Protein AF-A0A1R0XRG5-F1 (afdb_monomer_lite)

Secondary structure (DSSP, 8-state):
--------HHHHHHHHHHHHHHHHHHHHHHHHHHHIIIIIS---GGGTHHHHHHHHHHHHHHHHHHHHHSS----S-HHHHHHHHHHHHHHHHHHTT-

Foldseek 3Di:
DPDPPPDDPVVLVVVVVVVVVVLVVVLVVLVVVLCCVCPVVVDDCVVCVVSVVVSVVSVVVVLVVCLVSVLPPDPPDPVVSVVVVVVSVVVSVVVVVD

Organism: NCBI:txid189426

InterPro domains:
  IPR046664 Protein of unknown function DUF6773 [PF20563] (4-96)

Structure (mmCIF, N/CA/C/O backbone):
data_AF-A0A1R0XRG5-F1
#
_entry.id   AF-A0A1R0XRG5-F1
#
loop_
_atom_site.group_PDB
_atom_site.id
_atom_site.type_symbol
_atom_site.label_atom_id
_atom_site.label_alt_id
_atom_site.label_comp_id
_atom_site.label_asym_id
_atom_site.label_entity_id
_atom_site.label_seq_id
_atom_site.pdbx_PDB_ins_code
_atom_site.Cartn_x
_atom_site.Cartn_y
_atom_site.Cartn_z
_atom_site.occupancy
_atom_site.B_iso_or_equiv
_atom_site.auth_seq_id
_atom_site.auth_comp_id
_atom_site.auth_asym_id
_atom_site.auth_atom_id
_atom_site.pdbx_PDB_model_num
ATOM 1 N N . MET A 1 1 ? 13.039 10.582 -33.175 1.00 36.91 1 MET A N 1
ATOM 2 C CA . MET A 1 1 ? 13.070 9.122 -32.929 1.00 36.91 1 MET A CA 1
ATOM 3 C C . MET A 1 1 ? 13.206 8.896 -31.425 1.00 36.91 1 MET A C 1
ATOM 5 O O . MET A 1 1 ? 14.280 9.112 -30.880 1.00 36.91 1 MET A O 1
ATOM 9 N N . ARG A 1 2 ? 12.108 8.597 -30.714 1.00 39.44 2 ARG A N 1
ATOM 10 C CA . ARG A 1 2 ? 12.143 8.319 -29.265 1.00 39.44 2 ARG A CA 1
ATOM 11 C C . ARG A 1 2 ? 12.652 6.890 -29.075 1.00 39.44 2 ARG A C 1
ATOM 13 O O . ARG A 1 2 ? 11.879 5.947 -29.192 1.00 39.44 2 ARG A O 1
ATOM 20 N N . GLY A 1 3 ? 13.959 6.750 -28.865 1.00 40.41 3 GLY A N 1
ATOM 21 C CA . GLY A 1 3 ? 14.588 5.466 -28.576 1.00 40.41 3 GLY A CA 1
ATOM 22 C C . GLY A 1 3 ? 13.938 4.827 -27.353 1.00 40.41 3 GLY A C 1
ATOM 23 O O . GLY A 1 3 ? 13.881 5.437 -26.284 1.00 40.41 3 GLY A O 1
ATOM 24 N N . SER A 1 4 ? 13.423 3.614 -27.530 1.00 47.94 4 SER A N 1
ATOM 25 C CA . SER A 1 4 ? 13.040 2.741 -26.429 1.00 47.94 4 SER A CA 1
ATOM 26 C C . SER A 1 4 ? 14.293 2.511 -25.584 1.00 47.94 4 SER A C 1
ATOM 28 O O . SER A 1 4 ? 15.179 1.758 -25.983 1.00 47.94 4 SER A O 1
ATOM 30 N N . ARG A 1 5 ? 14.434 3.227 -24.459 1.00 56.91 5 ARG A N 1
ATOM 31 C CA . ARG A 1 5 ? 15.447 2.890 -23.453 1.00 56.91 5 ARG A CA 1
ATOM 32 C C . ARG A 1 5 ? 15.030 1.548 -22.884 1.00 56.91 5 ARG A C 1
ATOM 34 O O . ARG A 1 5 ? 14.153 1.494 -22.023 1.00 56.91 5 ARG A O 1
ATOM 41 N N . ILE A 1 6 ? 15.637 0.490 -23.403 1.00 59.72 6 ILE A N 1
ATOM 42 C CA . ILE A 1 6 ? 15.604 -0.832 -22.796 1.00 59.72 6 ILE A CA 1
ATOM 43 C C . ILE A 1 6 ? 16.108 -0.625 -21.368 1.00 59.72 6 ILE A C 1
ATOM 45 O O . ILE A 1 6 ? 17.263 -0.263 -21.148 1.00 59.72 6 ILE A O 1
ATOM 49 N N . LYS A 1 7 ? 15.190 -0.702 -20.405 1.00 62.81 7 LYS A N 1
ATOM 50 C CA . LYS A 1 7 ? 15.544 -0.668 -18.993 1.00 62.81 7 LYS A CA 1
ATOM 51 C C . LYS A 1 7 ? 16.117 -2.035 -18.668 1.00 62.81 7 LYS A C 1
ATOM 53 O O . LYS A 1 7 ? 15.477 -3.044 -18.944 1.00 62.81 7 LYS A O 1
ATOM 58 N N . ASP A 1 8 ? 17.318 -2.030 -18.117 1.00 74.00 8 ASP A N 1
ATOM 59 C CA . ASP A 1 8 ? 18.024 -3.248 -17.764 1.00 74.00 8 ASP A CA 1
ATOM 60 C C . ASP A 1 8 ? 17.243 -4.015 -16.685 1.00 74.00 8 ASP A C 1
ATOM 62 O O . ASP A 1 8 ? 16.765 -3.427 -15.705 1.00 74.00 8 ASP A O 1
ATOM 66 N N . GLU A 1 9 ? 17.104 -5.324 -16.865 1.00 73.00 9 GLU A N 1
ATOM 67 C CA . GLU A 1 9 ? 16.302 -6.201 -15.999 1.00 73.00 9 GLU A CA 1
ATOM 68 C C . GLU A 1 9 ? 16.795 -6.177 -14.547 1.00 73.00 9 GLU A C 1
ATOM 70 O O . GLU A 1 9 ? 16.005 -6.226 -13.604 1.00 73.00 9 GLU A O 1
ATOM 75 N N . ARG A 1 10 ? 18.105 -5.988 -14.362 1.00 76.50 10 AR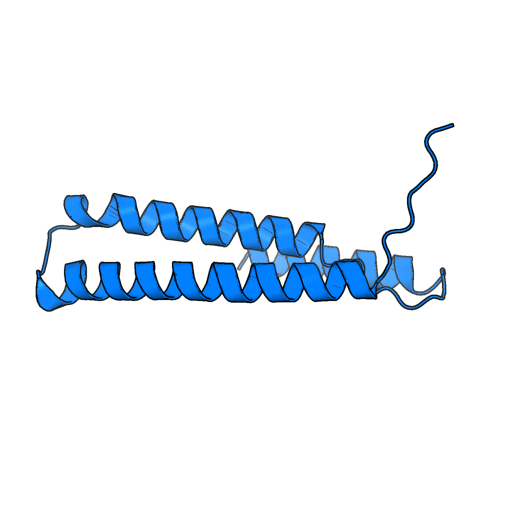G A N 1
ATOM 76 C CA . ARG A 1 10 ? 18.755 -5.857 -13.053 1.00 76.50 10 ARG A CA 1
ATOM 77 C C . ARG A 1 10 ? 18.311 -4.598 -12.318 1.00 76.50 10 ARG A C 1
ATOM 79 O O . ARG A 1 10 ? 17.988 -4.661 -11.136 1.00 76.50 10 ARG A O 1
ATOM 86 N N . ILE A 1 11 ? 18.256 -3.469 -13.024 1.00 76.81 11 ILE A N 1
ATOM 87 C CA . ILE A 1 11 ? 17.845 -2.179 -12.454 1.00 76.81 11 ILE A CA 1
ATOM 88 C C . ILE A 1 11 ? 16.362 -2.230 -12.080 1.00 76.81 11 ILE A C 1
ATOM 90 O O . ILE A 1 11 ? 15.980 -1.753 -11.013 1.00 76.81 11 ILE A O 1
ATOM 94 N N . ILE A 1 12 ? 15.524 -2.839 -12.925 1.00 77.75 12 ILE A N 1
ATOM 95 C CA . ILE A 1 12 ? 14.095 -3.020 -12.632 1.00 77.75 12 ILE A CA 1
ATOM 96 C C . ILE A 1 12 ? 13.905 -3.893 -11.389 1.00 77.75 12 ILE A C 1
ATOM 98 O O . ILE A 1 12 ? 13.146 -3.515 -10.497 1.00 77.75 12 ILE A O 1
ATOM 102 N N . ASN A 1 13 ? 14.616 -5.019 -11.307 1.00 78.50 13 ASN A N 1
ATOM 103 C CA . ASN A 1 13 ? 14.496 -5.947 -10.187 1.00 78.50 13 ASN A CA 1
ATOM 104 C C . ASN A 1 13 ? 14.928 -5.295 -8.863 1.00 78.50 13 ASN A C 1
ATOM 106 O O . ASN A 1 13 ? 14.254 -5.431 -7.844 1.00 78.50 13 ASN A O 1
ATOM 110 N N . GLU A 1 14 ? 16.009 -4.515 -8.883 1.00 80.69 14 GLU A N 1
ATOM 111 C CA . GLU A 1 14 ? 16.490 -3.829 -7.685 1.00 80.69 14 GLU A CA 1
ATOM 112 C C . GLU A 1 14 ? 15.531 -2.713 -7.232 1.00 80.69 14 GLU A C 1
ATOM 114 O O . GLU A 1 14 ? 15.194 -2.620 -6.051 1.00 80.69 14 GLU A O 1
ATOM 119 N N . ILE A 1 15 ? 14.983 -1.925 -8.168 1.00 82.62 15 ILE A N 1
ATOM 120 C CA . ILE A 1 15 ? 13.942 -0.924 -7.867 1.00 82.62 15 ILE A CA 1
ATOM 121 C C . ILE A 1 15 ? 12.689 -1.591 -7.286 1.00 82.62 15 ILE A C 1
ATOM 123 O O . ILE A 1 15 ? 12.089 -1.071 -6.343 1.00 82.62 15 ILE A O 1
ATOM 127 N N . GLN A 1 16 ? 12.289 -2.744 -7.824 1.00 81.50 16 GLN A N 1
ATOM 128 C CA . GLN A 1 16 ? 11.127 -3.482 -7.341 1.00 81.50 16 GLN A CA 1
ATOM 129 C C . GLN A 1 16 ? 11.340 -4.011 -5.918 1.00 81.50 16 GLN A C 1
ATOM 131 O O . GLN A 1 16 ? 10.422 -3.909 -5.098 1.00 81.50 16 GLN A O 1
ATOM 136 N N . LYS A 1 17 ? 12.540 -4.502 -5.581 1.00 82.56 17 LYS A N 1
ATOM 137 C CA . LYS A 1 17 ? 12.881 -4.897 -4.203 1.00 82.56 17 LYS A CA 1
ATOM 138 C C . LYS A 1 17 ? 12.754 -3.729 -3.233 1.00 82.56 17 LYS A C 1
ATOM 140 O O . LYS A 1 17 ? 12.035 -3.854 -2.242 1.00 82.56 17 LYS A O 1
ATOM 145 N N . PHE A 1 18 ? 13.375 -2.587 -3.541 1.00 85.31 18 PHE A N 1
ATOM 146 C CA . PHE A 1 18 ? 13.274 -1.390 -2.699 1.00 85.31 18 PHE A CA 1
ATOM 147 C C . PHE A 1 18 ? 11.828 -0.917 -2.549 1.00 85.31 18 PHE A C 1
ATOM 149 O O . PHE A 1 18 ? 11.392 -0.620 -1.439 1.00 85.31 18 PHE A O 1
ATOM 156 N N . SER A 1 19 ? 11.057 -0.908 -3.639 1.00 84.19 19 SER A N 1
ATOM 157 C CA . SER A 1 19 ? 9.641 -0.534 -3.600 1.00 84.19 19 SER A CA 1
ATOM 158 C C . SER A 1 19 ? 8.814 -1.492 -2.737 1.00 84.19 19 SER A C 1
ATOM 160 O O . SER A 1 19 ? 7.940 -1.042 -1.999 1.00 84.19 19 SER A O 1
ATOM 162 N N . THR A 1 20 ? 9.086 -2.797 -2.805 1.00 84.00 20 THR A N 1
ATOM 163 C CA . THR A 1 20 ? 8.364 -3.819 -2.031 1.00 84.00 20 THR A CA 1
ATOM 164 C C . THR A 1 20 ? 8.702 -3.718 -0.546 1.00 84.00 20 THR A C 1
ATOM 166 O O . THR A 1 20 ? 7.800 -3.731 0.287 1.00 84.00 20 THR A O 1
ATOM 169 N N . HIS A 1 21 ? 9.983 -3.567 -0.198 1.00 86.94 21 HIS A N 1
ATOM 170 C CA . HIS A 1 21 ? 10.411 -3.400 1.195 1.00 86.94 21 HIS A CA 1
ATOM 171 C C . HIS A 1 21 ? 9.896 -2.085 1.789 1.00 86.94 21 HIS A C 1
ATOM 173 O O . HIS A 1 21 ? 9.361 -2.082 2.896 1.00 86.94 21 HIS A O 1
ATOM 179 N N . GLY A 1 22 ? 9.981 -0.982 1.038 1.00 89.44 22 GLY A N 1
ATOM 180 C CA . GLY A 1 22 ? 9.444 0.310 1.464 1.00 89.44 22 GLY A CA 1
ATOM 181 C C . GLY A 1 22 ? 7.939 0.252 1.719 1.00 89.44 22 GLY A C 1
ATOM 182 O O . GLY A 1 22 ? 7.472 0.708 2.762 1.00 89.44 22 GLY A O 1
ATOM 183 N N . PHE A 1 23 ? 7.179 -0.378 0.817 1.00 89.06 23 PHE A N 1
ATOM 184 C CA . PHE A 1 23 ? 5.750 -0.579 1.034 1.00 89.06 23 PHE A CA 1
ATOM 185 C C . PHE A 1 23 ? 5.462 -1.464 2.247 1.00 89.06 23 PHE A C 1
ATOM 187 O O . PHE A 1 23 ? 4.591 -1.120 3.040 1.00 89.06 23 PHE A O 1
ATOM 194 N N . MET A 1 24 ? 6.197 -2.565 2.424 1.00 89.25 24 MET A N 1
ATOM 195 C CA . MET A 1 24 ? 6.003 -3.474 3.554 1.00 89.25 24 MET A CA 1
ATOM 196 C C . MET A 1 24 ? 6.174 -2.749 4.895 1.00 89.25 24 MET A C 1
ATOM 198 O O . MET A 1 24 ? 5.335 -2.911 5.776 1.00 89.25 24 MET A O 1
ATOM 202 N N . ILE A 1 25 ? 7.202 -1.906 5.038 1.00 93.38 25 ILE A N 1
ATOM 203 C CA . ILE A 1 25 ? 7.436 -1.128 6.267 1.00 93.38 25 ILE A CA 1
ATOM 204 C C . ILE A 1 25 ? 6.247 -0.203 6.559 1.00 93.38 25 ILE A C 1
ATOM 206 O O . ILE A 1 25 ? 5.723 -0.193 7.673 1.00 93.38 25 ILE A O 1
ATOM 210 N N . VAL A 1 26 ? 5.793 0.548 5.553 1.00 92.81 26 VAL A N 1
ATOM 211 C CA . VAL A 1 26 ? 4.660 1.476 5.695 1.00 92.81 26 VAL A CA 1
ATOM 212 C C . VAL A 1 26 ? 3.369 0.719 6.017 1.00 92.81 26 VAL A C 1
ATOM 214 O O . VAL A 1 26 ? 2.629 1.109 6.919 1.00 92.81 26 VAL A O 1
ATOM 217 N N . PHE A 1 27 ? 3.117 -0.389 5.322 1.00 93.06 27 PHE A N 1
ATOM 218 C CA . PHE A 1 27 ? 1.944 -1.232 5.524 1.00 93.06 27 PHE A CA 1
ATOM 219 C C . PHE A 1 27 ? 1.892 -1.813 6.940 1.00 93.06 27 PHE A C 1
ATOM 221 O O . PHE A 1 27 ? 0.861 -1.717 7.604 1.00 93.06 27 PHE A O 1
ATOM 228 N N . VAL A 1 28 ? 3.010 -2.352 7.436 1.00 95.38 28 VAL A N 1
ATOM 229 C CA . VAL A 1 28 ? 3.108 -2.863 8.811 1.00 95.38 28 VAL A CA 1
ATOM 230 C C . VAL A 1 28 ? 2.857 -1.744 9.822 1.00 95.38 28 VAL A C 1
ATOM 232 O O . VAL A 1 28 ? 2.096 -1.946 10.766 1.00 95.38 28 VAL A O 1
ATOM 235 N N . GLY A 1 29 ? 3.414 -0.549 9.605 1.00 95.44 29 GLY A N 1
ATOM 236 C CA . GLY A 1 29 ? 3.165 0.609 10.469 1.00 95.44 29 GLY A CA 1
ATOM 237 C C . GLY A 1 29 ? 1.680 0.978 10.560 1.00 95.44 29 GLY A C 1
ATOM 238 O O . GLY A 1 29 ? 1.147 1.157 11.658 1.00 95.44 29 GLY A O 1
ATOM 239 N N . PHE A 1 30 ? 0.981 1.020 9.424 1.00 95.00 30 PHE A N 1
ATOM 240 C CA . PHE A 1 30 ? -0.462 1.261 9.406 1.00 95.00 30 PHE A CA 1
ATOM 241 C C . PHE A 1 30 ? -1.269 0.131 10.053 1.00 95.00 30 PHE A C 1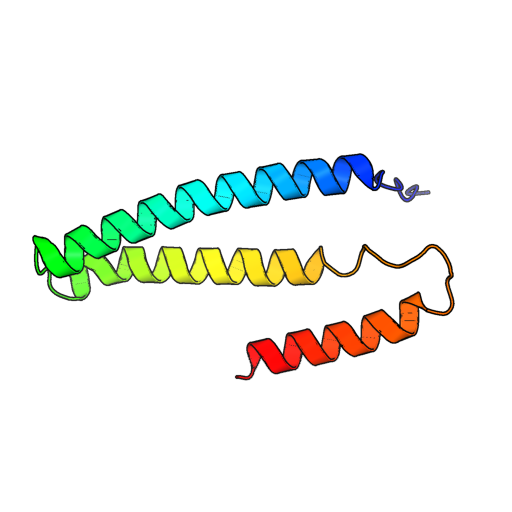
ATOM 243 O O . PHE A 1 30 ? -2.237 0.415 10.758 1.00 95.00 30 PHE A O 1
ATOM 250 N N . MET A 1 31 ? -0.872 -1.130 9.864 1.00 94.25 31 MET A N 1
ATOM 251 C CA . MET A 1 31 ? -1.539 -2.272 10.499 1.00 94.25 31 MET A CA 1
ATOM 252 C C . MET A 1 31 ? -1.414 -2.231 12.018 1.00 94.25 31 MET A C 1
ATOM 254 O O . MET A 1 31 ? -2.412 -2.403 12.714 1.00 94.25 31 MET A O 1
ATOM 258 N N . VAL A 1 32 ? -0.225 -1.922 12.541 1.00 96.25 32 VAL A N 1
ATOM 259 C CA . VAL A 1 32 ? -0.026 -1.721 13.983 1.00 96.25 32 VAL A CA 1
ATOM 260 C C . VAL A 1 32 ? -0.870 -0.545 14.479 1.00 96.25 32 VAL A C 1
ATOM 262 O O . VAL A 1 32 ? -1.535 -0.664 15.506 1.00 96.25 32 VAL A O 1
ATOM 265 N N . SER A 1 33 ? -0.913 0.568 13.739 1.00 94.44 33 SER A N 1
ATOM 266 C CA . SER A 1 33 ? -1.748 1.722 14.099 1.00 94.44 33 SER A CA 1
ATOM 267 C C . SER A 1 33 ? -3.235 1.360 14.191 1.00 94.44 33 SER A C 1
ATOM 269 O O . SER A 1 33 ? -3.882 1.673 15.191 1.00 94.44 33 SER A O 1
ATOM 271 N N . LEU A 1 34 ? -3.775 0.655 13.191 1.00 94.56 34 LEU A N 1
ATOM 272 C CA . LEU A 1 34 ? -5.161 0.184 13.198 1.00 94.56 34 LEU A CA 1
ATOM 273 C C . LEU A 1 34 ? -5.420 -0.802 14.337 1.00 94.56 34 LEU A C 1
ATOM 275 O O . LEU A 1 34 ? -6.431 -0.678 15.024 1.00 94.56 34 LEU A O 1
ATOM 279 N N . PHE A 1 35 ? -4.495 -1.731 14.585 1.00 94.88 35 PHE A N 1
ATOM 280 C CA . PHE A 1 35 ? -4.609 -2.697 15.674 1.00 94.88 35 PHE A CA 1
ATOM 281 C C . PHE A 1 35 ? -4.748 -1.997 17.032 1.00 94.88 35 PHE A C 1
ATOM 283 O O . PHE A 1 35 ? -5.652 -2.309 17.806 1.00 94.88 35 PHE A O 1
ATOM 290 N N . VAL A 1 36 ? -3.911 -0.993 17.298 1.00 95.69 36 VAL A N 1
ATOM 291 C CA . VAL A 1 36 ? -3.989 -0.197 18.530 1.00 95.69 36 VAL A CA 1
ATOM 292 C C . VAL A 1 36 ? -5.322 0.556 18.619 1.00 95.69 36 VAL A C 1
ATOM 294 O O . VAL A 1 36 ? -5.980 0.498 19.658 1.00 95.69 36 VAL A O 1
ATOM 297 N N . LYS A 1 37 ? -5.757 1.224 17.540 1.00 93.69 37 LYS A N 1
ATOM 298 C CA . LYS A 1 37 ? -7.024 1.982 17.520 1.00 93.69 37 LYS A CA 1
ATOM 299 C C . LYS A 1 37 ? -8.248 1.092 17.778 1.00 93.69 37 LYS A C 1
ATOM 301 O O . LYS A 1 37 ? -9.134 1.490 18.530 1.00 93.69 37 LYS A O 1
ATOM 306 N N . VAL A 1 38 ? -8.288 -0.095 17.172 1.00 94.12 38 VAL A N 1
ATOM 307 C CA . VAL A 1 38 ? -9.437 -1.011 17.242 1.00 94.12 38 VAL A CA 1
ATOM 308 C C . VAL A 1 38 ? -9.454 -1.805 18.548 1.00 94.12 38 VAL A C 1
ATOM 310 O O . VAL A 1 38 ? -10.490 -1.869 19.201 1.00 94.12 38 VAL A O 1
ATOM 313 N N . PHE A 1 39 ? -8.329 -2.403 18.950 1.00 93.56 39 PHE A N 1
ATOM 314 C CA . PHE A 1 39 ? -8.316 -3.356 20.066 1.00 93.56 39 PHE A CA 1
ATOM 315 C C . PHE A 1 39 ? -7.938 -2.733 21.407 1.00 93.56 39 PHE A C 1
ATOM 317 O O . PHE A 1 39 ? -8.491 -3.133 22.429 1.00 93.56 39 PHE A O 1
ATOM 324 N N . ILE A 1 40 ? -7.010 -1.772 21.420 1.00 94.44 40 ILE A N 1
ATOM 325 C CA . ILE A 1 40 ? -6.528 -1.164 22.669 1.00 94.44 40 ILE A CA 1
ATOM 326 C C . ILE A 1 40 ? -7.396 0.036 23.038 1.00 94.44 40 ILE A C 1
ATOM 328 O O . ILE A 1 40 ? -7.890 0.120 24.157 1.00 94.44 40 ILE A O 1
ATOM 332 N N . LEU A 1 41 ? -7.592 0.961 22.095 1.00 93.44 41 LEU A N 1
ATOM 333 C CA . LEU A 1 41 ? -8.356 2.188 22.335 1.00 93.44 41 LEU A CA 1
ATOM 334 C C . LEU A 1 41 ? -9.865 2.012 22.134 1.00 93.44 41 LEU A C 1
ATOM 336 O O . LEU A 1 41 ? -10.619 2.877 22.573 1.00 93.44 41 LEU A O 1
ATOM 340 N N . GLN A 1 42 ? -10.295 0.924 21.482 1.00 90.81 42 GLN A N 1
ATOM 341 C CA . GLN A 1 42 ? -11.705 0.622 21.202 1.00 90.81 42 GLN A CA 1
ATOM 342 C C . GLN A 1 42 ? -12.462 1.817 20.602 1.00 90.81 42 GLN A C 1
ATOM 344 O O . GLN A 1 42 ? -13.598 2.115 20.968 1.00 90.81 42 GLN A O 1
ATOM 349 N N . TRP A 1 43 ? -11.807 2.542 19.694 1.00 92.00 43 TRP A N 1
ATOM 350 C CA . TRP A 1 43 ? -12.407 3.714 19.074 1.00 92.00 43 TRP A CA 1
ATOM 351 C C . TRP A 1 43 ? -13.549 3.338 18.135 1.00 92.00 43 TRP A C 1
ATOM 353 O O . TRP A 1 43 ? -13.482 2.355 17.393 1.00 92.00 43 TRP A O 1
ATOM 363 N N . ASP A 1 44 ? -14.580 4.183 18.132 1.00 92.19 44 ASP A N 1
ATOM 364 C CA . ASP A 1 44 ? -15.692 4.068 17.195 1.00 92.19 44 ASP A CA 1
ATOM 365 C C . ASP A 1 44 ? -15.179 4.150 15.743 1.00 92.19 44 ASP A C 1
ATOM 367 O O . ASP A 1 44 ? -14.174 4.809 15.446 1.00 92.19 44 ASP A O 1
ATOM 371 N N . ILE A 1 45 ? -15.887 3.488 14.827 1.00 90.75 45 ILE A N 1
ATOM 372 C CA . ILE A 1 45 ? -15.514 3.276 13.420 1.00 90.75 45 ILE A CA 1
ATOM 373 C C . ILE A 1 45 ? -15.138 4.592 12.740 1.00 90.75 45 ILE A C 1
ATOM 375 O O . ILE A 1 45 ? -14.178 4.655 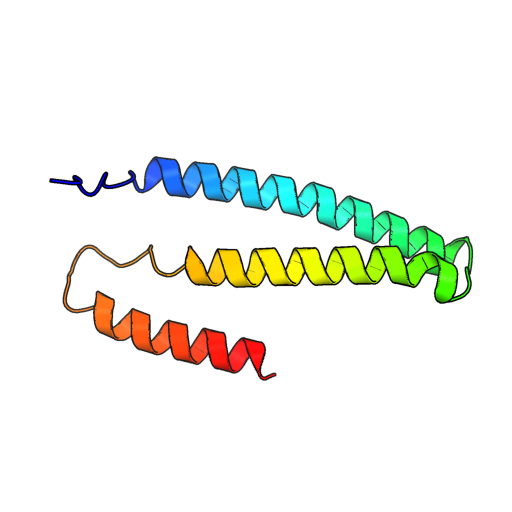11.973 1.00 90.75 45 ILE A O 1
ATOM 379 N N . LYS A 1 46 ? -15.835 5.678 13.081 1.00 92.56 46 LYS A N 1
ATOM 380 C CA . LYS A 1 46 ? -15.602 7.022 12.534 1.00 92.56 46 LYS A CA 1
ATOM 381 C C . LYS A 1 46 ? -14.159 7.517 12.699 1.00 92.56 46 LYS A C 1
ATOM 383 O O . LYS A 1 46 ? -13.708 8.299 11.871 1.00 92.56 46 LYS A O 1
ATOM 388 N N . TYR A 1 47 ? -13.440 7.067 13.729 1.00 90.44 47 TYR A N 1
ATOM 389 C CA . TYR A 1 47 ? -12.106 7.571 14.076 1.00 90.44 47 TYR A CA 1
ATOM 390 C C . TYR A 1 47 ? -10.942 6.771 13.476 1.00 90.44 47 TYR A C 1
ATOM 392 O O . TYR A 1 47 ? -9.789 7.199 13.566 1.00 90.44 47 TYR A O 1
ATOM 400 N N . TRP A 1 48 ? -11.206 5.603 12.890 1.00 92.00 48 TRP A N 1
ATOM 401 C CA . TRP A 1 48 ? -10.168 4.781 12.255 1.00 92.00 48 TRP A CA 1
ATOM 402 C C . TRP A 1 48 ? -10.488 4.389 10.811 1.00 92.00 48 TRP A C 1
ATOM 404 O O . TRP A 1 48 ? -9.604 3.903 10.101 1.00 92.00 48 TRP A O 1
ATOM 414 N N . LEU A 1 49 ? -11.714 4.649 10.347 1.00 92.62 49 LEU A N 1
ATOM 415 C CA . LEU A 1 49 ? -12.129 4.395 8.970 1.00 92.62 49 LEU A CA 1
ATOM 416 C C . LEU A 1 49 ? -11.291 5.180 7.955 1.00 92.62 49 LEU A C 1
ATOM 418 O O . LEU A 1 49 ? -10.996 4.648 6.890 1.00 92.62 49 LEU A O 1
ATOM 422 N N . ASP A 1 50 ? -10.838 6.392 8.289 1.00 93.25 50 ASP A N 1
ATOM 423 C CA . ASP A 1 50 ? -9.945 7.179 7.427 1.00 93.25 50 ASP A CA 1
ATOM 424 C C . ASP A 1 50 ? -8.643 6.423 7.107 1.00 93.25 50 ASP A C 1
ATOM 426 O O . ASP A 1 50 ? -8.244 6.267 5.954 1.00 93.25 50 ASP A O 1
ATOM 430 N N . THR A 1 51 ? -8.033 5.866 8.146 1.00 91.44 51 THR A N 1
ATOM 431 C CA . THR A 1 51 ? -6.756 5.172 8.142 1.00 91.44 51 THR A CA 1
ATOM 432 C C . THR A 1 51 ? -6.922 3.864 7.387 1.00 91.44 51 THR A C 1
ATOM 434 O O . THR A 1 51 ? -6.094 3.519 6.548 1.00 91.44 51 THR A O 1
ATOM 437 N N . PHE A 1 52 ? -8.034 3.167 7.622 1.00 92.12 52 PHE A N 1
ATOM 438 C CA . PHE A 1 52 ? -8.380 1.953 6.897 1.00 92.12 52 PHE A CA 1
ATOM 439 C C . PHE A 1 52 ? -8.557 2.209 5.394 1.00 92.12 52 PHE A C 1
ATOM 441 O O . PHE A 1 52 ? -7.974 1.494 4.580 1.00 92.12 52 PHE A O 1
ATOM 448 N N . VAL A 1 53 ? -9.286 3.259 5.007 1.00 94.81 53 VAL A N 1
ATOM 449 C CA . VAL A 1 53 ? -9.483 3.620 3.593 1.00 94.81 53 VAL A CA 1
ATOM 450 C C . VAL A 1 53 ? -8.157 3.983 2.922 1.00 94.81 53 VAL A C 1
ATOM 452 O O . VAL A 1 53 ? -7.913 3.546 1.797 1.00 94.81 53 VAL A O 1
ATOM 455 N N . ILE A 1 54 ? -7.272 4.716 3.605 1.00 93.88 54 ILE A N 1
ATOM 456 C CA . ILE A 1 54 ? -5.931 5.043 3.091 1.00 93.88 54 ILE A CA 1
ATOM 457 C C . ILE A 1 54 ? -5.117 3.771 2.829 1.00 93.88 54 ILE A C 1
ATOM 459 O O . ILE A 1 54 ? -4.506 3.641 1.766 1.00 93.88 54 ILE A O 1
ATOM 463 N N . VAL A 1 55 ? -5.137 2.812 3.759 1.00 93.50 55 VAL A N 1
ATOM 464 C CA . VAL A 1 55 ? -4.448 1.523 3.594 1.00 93.50 55 VAL A CA 1
ATOM 465 C C . VAL A 1 55 ? -5.008 0.759 2.399 1.00 93.50 55 VAL A C 1
ATOM 467 O O . VAL A 1 55 ? -4.241 0.331 1.538 1.00 93.50 55 VAL A O 1
ATOM 470 N N . MET A 1 56 ? -6.334 0.646 2.297 1.00 92.88 56 MET A N 1
ATOM 471 C CA . MET A 1 56 ? -6.990 -0.054 1.190 1.00 92.88 56 MET A CA 1
ATOM 472 C C . MET A 1 56 ? -6.686 0.595 -0.165 1.00 92.88 56 MET A C 1
ATOM 474 O O . MET A 1 56 ? -6.368 -0.107 -1.127 1.00 92.88 56 MET A O 1
ATOM 478 N N . ALA A 1 57 ? -6.712 1.927 -0.245 1.00 93.25 57 ALA A N 1
ATOM 479 C CA . ALA A 1 57 ? -6.350 2.663 -1.454 1.00 93.25 57 ALA A CA 1
ATOM 480 C C . ALA A 1 57 ? -4.871 2.464 -1.830 1.00 93.25 57 ALA A C 1
ATOM 482 O O . ALA A 1 57 ? -4.554 2.271 -3.005 1.00 93.25 57 ALA A O 1
ATOM 483 N N . GLY A 1 58 ? -3.970 2.455 -0.843 1.00 90.50 58 GLY A N 1
ATOM 484 C CA . GLY A 1 58 ? -2.548 2.170 -1.041 1.00 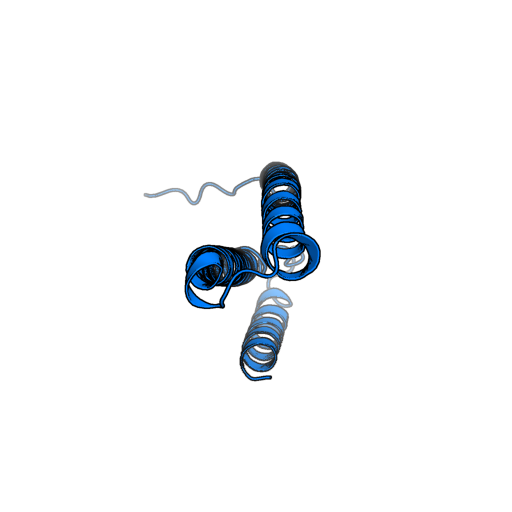90.50 58 GLY A CA 1
ATOM 485 C C . GLY A 1 58 ? -2.299 0.754 -1.567 1.00 90.50 58 GLY A C 1
ATOM 486 O O . GLY A 1 58 ? -1.561 0.580 -2.540 1.00 90.50 58 GLY A O 1
ATOM 487 N N . CYS A 1 59 ? -2.970 -0.243 -0.983 1.00 89.44 59 CYS A N 1
ATOM 488 C CA . CYS A 1 59 ? -2.950 -1.624 -1.463 1.00 89.44 59 CYS A CA 1
ATOM 489 C C . CYS A 1 59 ? -3.456 -1.719 -2.904 1.00 89.44 59 CYS A C 1
ATOM 491 O O . CYS A 1 59 ? -2.771 -2.290 -3.747 1.00 89.44 59 CYS A O 1
ATOM 493 N N . LEU A 1 60 ? -4.603 -1.108 -3.219 1.00 90.31 60 LEU A N 1
ATOM 494 C CA . LEU A 1 60 ? -5.158 -1.117 -4.573 1.00 90.31 60 LEU A CA 1
ATOM 495 C C . LEU A 1 60 ? -4.199 -0.475 -5.583 1.00 90.31 60 LEU A C 1
ATOM 497 O O . LEU A 1 60 ? -3.949 -1.046 -6.645 1.00 90.31 60 LEU A O 1
ATOM 501 N N . TYR A 1 61 ? -3.624 0.683 -5.248 1.00 89.25 61 TYR A N 1
ATOM 502 C CA . TYR A 1 61 ? -2.654 1.369 -6.100 1.00 89.25 61 TYR A CA 1
ATOM 503 C C . TYR A 1 61 ? -1.441 0.484 -6.401 1.00 89.25 61 TYR A C 1
ATOM 505 O O . TYR A 1 61 ? -1.042 0.363 -7.562 1.00 89.25 61 TYR A O 1
ATOM 513 N N . ILE A 1 62 ? -0.874 -0.167 -5.382 1.00 85.19 62 ILE A N 1
ATOM 514 C CA . ILE A 1 62 ? 0.288 -1.043 -5.560 1.00 85.19 62 ILE A CA 1
ATOM 515 C C . ILE A 1 62 ? -0.073 -2.322 -6.290 1.00 85.19 62 ILE A C 1
ATOM 517 O O . ILE A 1 62 ? 0.720 -2.749 -7.121 1.00 85.19 62 ILE A O 1
ATOM 521 N N . THR A 1 63 ? -1.250 -2.898 -6.070 1.00 84.06 63 THR A N 1
ATOM 522 C CA . THR A 1 63 ? -1.723 -4.049 -6.845 1.00 84.06 63 THR A CA 1
ATOM 523 C C . THR A 1 63 ? -1.853 -3.682 -8.319 1.00 84.06 63 THR A C 1
ATOM 525 O O . THR A 1 63 ? -1.255 -4.340 -9.166 1.00 84.06 63 THR A O 1
ATOM 528 N N . VAL A 1 64 ? -2.532 -2.578 -8.648 1.00 83.50 64 VAL A N 1
ATOM 529 C CA . VAL A 1 64 ? -2.671 -2.107 -10.038 1.00 83.50 64 VAL A CA 1
ATOM 530 C C . VAL A 1 64 ? -1.307 -1.800 -10.650 1.00 83.50 64 VAL A C 1
ATOM 532 O O . VAL A 1 64 ? -1.038 -2.184 -11.788 1.00 83.50 64 VAL A O 1
ATOM 535 N N . ARG A 1 65 ? -0.417 -1.139 -9.906 1.00 81.38 65 ARG A N 1
ATOM 536 C CA . ARG A 1 65 ? 0.951 -0.862 -10.355 1.00 81.38 65 ARG A CA 1
ATOM 537 C C . ARG A 1 65 ? 1.745 -2.147 -10.579 1.00 81.38 65 ARG A C 1
ATOM 539 O O . ARG A 1 65 ? 2.371 -2.278 -11.619 1.00 81.38 65 ARG A O 1
ATOM 546 N N . SER A 1 66 ? 1.672 -3.101 -9.659 1.00 74.88 66 SER A N 1
ATOM 547 C CA . SER A 1 66 ? 2.374 -4.384 -9.746 1.00 74.88 66 SER A CA 1
ATOM 548 C C . SER A 1 66 ? 1.841 -5.242 -10.884 1.00 74.88 66 SER A C 1
ATOM 550 O O . SER A 1 66 ? 2.621 -5.927 -11.523 1.00 74.88 66 SER A O 1
ATOM 552 N N . VAL A 1 67 ? 0.548 -5.169 -11.206 1.00 78.69 67 VAL A N 1
ATOM 553 C CA . VAL A 1 67 ? -0.027 -5.822 -12.395 1.00 78.69 67 VAL A CA 1
ATOM 554 C C . VAL A 1 67 ? 0.441 -5.134 -13.682 1.00 78.69 67 VAL A C 1
ATOM 556 O O . VAL A 1 67 ? 0.770 -5.808 -14.656 1.00 78.69 67 VAL A O 1
ATOM 559 N N . LYS A 1 68 ? 0.511 -3.796 -13.697 1.00 72.88 68 LYS A N 1
ATOM 560 C CA . LYS A 1 68 ? 1.013 -3.023 -14.849 1.00 72.88 68 LYS A CA 1
ATOM 561 C C . LYS A 1 68 ? 2.50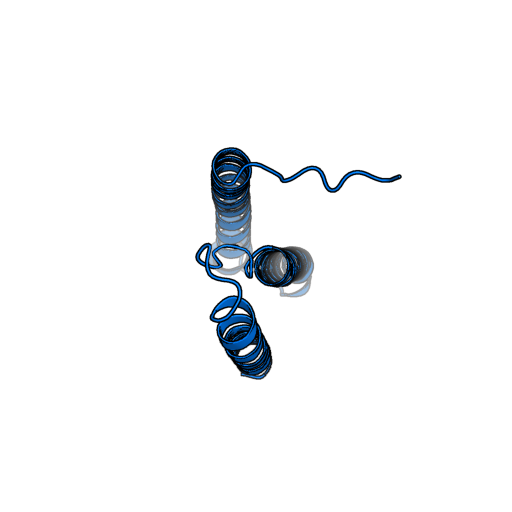4 -3.255 -15.105 1.00 72.88 68 LYS A C 1
ATOM 563 O O . LYS A 1 68 ? 2.902 -3.373 -16.262 1.00 72.88 68 LYS A O 1
ATOM 568 N N . ASP A 1 69 ? 3.301 -3.326 -14.044 1.00 68.00 69 ASP A N 1
ATOM 569 C CA . ASP A 1 69 ? 4.749 -3.543 -14.100 1.00 68.00 69 ASP A CA 1
ATOM 570 C C . ASP A 1 69 ? 5.087 -5.055 -14.212 1.00 68.00 69 ASP A C 1
ATOM 572 O O . ASP A 1 69 ? 6.100 -5.440 -14.794 1.00 68.00 69 ASP A O 1
ATOM 576 N N . GLY A 1 70 ? 4.201 -5.936 -13.737 1.00 58.66 70 GLY A N 1
ATOM 577 C CA . GLY A 1 70 ? 4.344 -7.394 -13.625 1.00 58.66 70 GLY A CA 1
ATOM 578 C C . GLY A 1 70 ? 3.850 -8.204 -14.825 1.00 58.66 70 GLY A C 1
ATOM 579 O O . GLY A 1 70 ? 3.183 -9.227 -14.667 1.00 58.66 70 GLY A O 1
ATOM 580 N N . ILE A 1 71 ? 4.227 -7.779 -16.034 1.00 50.75 71 ILE A N 1
ATOM 581 C CA . ILE A 1 71 ? 4.232 -8.617 -17.251 1.00 50.75 71 ILE A CA 1
ATOM 582 C C . ILE A 1 71 ? 5.596 -8.483 -17.971 1.00 50.75 71 ILE A C 1
ATOM 584 O O . ILE A 1 71 ? 5.668 -8.518 -19.195 1.00 50.75 71 ILE A O 1
ATO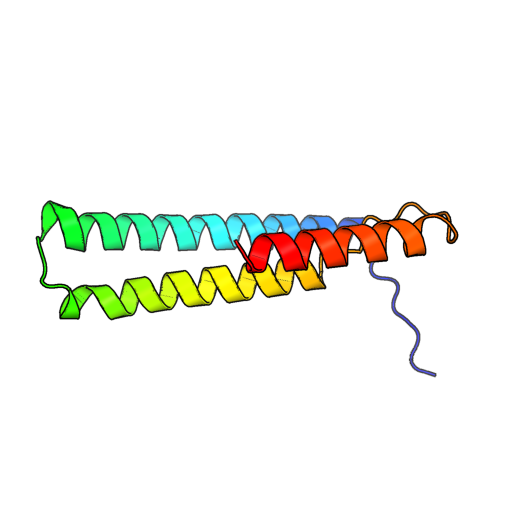M 588 N N . TYR A 1 72 ? 6.695 -8.283 -17.229 1.00 47.28 72 TYR A N 1
ATOM 589 C CA . TYR A 1 72 ? 8.034 -8.065 -17.810 1.00 47.28 72 TYR A CA 1
ATOM 590 C C . TYR A 1 72 ? 9.088 -9.139 -17.495 1.00 47.28 72 TYR A C 1
ATOM 592 O O . TYR A 1 72 ? 10.206 -9.032 -17.982 1.00 47.28 72 TYR A O 1
ATOM 600 N N . LEU A 1 73 ? 8.739 -10.232 -16.806 1.00 48.88 73 LEU A N 1
ATOM 601 C CA . LEU A 1 73 ? 9.554 -11.462 -16.805 1.00 48.88 73 LEU A CA 1
ATOM 602 C C . LEU A 1 73 ? 9.147 -12.369 -17.971 1.00 48.88 73 LEU A C 1
ATOM 604 O O . LEU A 1 73 ? 8.784 -13.530 -17.789 1.00 48.88 73 LEU A O 1
ATOM 608 N N . LEU A 1 74 ? 9.128 -11.817 -19.182 1.00 46.53 74 LEU A N 1
ATOM 609 C CA . LEU A 1 74 ? 8.877 -12.618 -20.370 1.00 46.53 74 LEU A CA 1
ATOM 610 C C . LEU A 1 74 ? 10.218 -13.168 -20.857 1.00 46.53 74 LEU A C 1
ATOM 612 O O . LEU A 1 74 ? 11.119 -12.373 -21.127 1.00 46.53 74 LEU A O 1
ATOM 616 N N . PRO A 1 75 ? 10.386 -14.504 -20.933 1.00 48.50 75 PRO A N 1
ATOM 617 C CA . PRO A 1 75 ? 11.605 -15.088 -21.471 1.00 48.50 75 PRO A CA 1
ATOM 618 C C . PRO A 1 75 ? 11.854 -14.534 -22.877 1.00 48.50 75 PRO A C 1
ATOM 620 O O . PRO A 1 75 ? 10.913 -14.287 -23.628 1.00 48.50 75 PRO A O 1
ATOM 623 N N . SER A 1 76 ? 13.131 -14.366 -23.227 1.00 52.19 76 SER A N 1
ATOM 624 C CA . SER A 1 76 ? 13.666 -13.748 -24.456 1.00 52.19 76 SER A CA 1
ATOM 625 C C . SER A 1 76 ? 13.123 -14.292 -25.802 1.00 52.19 76 SER A C 1
ATOM 627 O O . SER A 1 76 ? 13.579 -13.855 -26.858 1.00 52.19 76 SER A O 1
ATOM 629 N N . LYS A 1 77 ? 12.179 -15.242 -25.820 1.00 50.88 77 LYS A N 1
ATOM 630 C CA . LYS A 1 77 ? 11.559 -15.792 -27.034 1.00 50.88 77 LYS A CA 1
ATOM 631 C C . LYS A 1 77 ? 10.198 -15.152 -27.303 1.00 50.88 77 LYS A C 1
ATOM 633 O O . LYS A 1 77 ? 9.225 -15.438 -26.612 1.00 50.88 77 LYS A O 1
ATOM 638 N N . GLU A 1 78 ? 10.116 -14.362 -28.375 1.00 54.28 78 GLU A N 1
ATOM 639 C CA . GLU A 1 78 ? 8.941 -13.574 -28.796 1.00 54.28 78 GLU A CA 1
ATOM 640 C C . GLU A 1 78 ? 7.615 -14.364 -28.892 1.00 54.28 78 GLU A C 1
ATOM 642 O O . GLU A 1 78 ? 6.539 -13.798 -28.680 1.00 54.28 78 GLU A O 1
ATOM 647 N N . GLY A 1 79 ? 7.672 -15.673 -29.167 1.00 58.50 79 GLY A N 1
ATOM 648 C CA . GLY A 1 79 ? 6.491 -16.537 -29.297 1.00 58.50 79 GLY A CA 1
ATOM 649 C C . GLY A 1 79 ? 5.755 -16.815 -27.980 1.00 58.50 79 GLY A C 1
ATOM 650 O O . GLY A 1 79 ? 4.522 -16.845 -27.953 1.00 58.50 79 GLY A O 1
ATOM 651 N N . ASP A 1 80 ? 6.485 -16.936 -26.872 1.00 54.31 80 ASP A N 1
ATOM 652 C CA . ASP A 1 80 ? 5.910 -17.266 -25.562 1.00 54.31 80 ASP A CA 1
ATOM 653 C C . ASP A 1 80 ? 5.320 -16.028 -24.863 1.00 54.31 80 ASP A C 1
ATOM 655 O O . ASP A 1 80 ? 4.342 -16.111 -24.113 1.00 54.31 80 ASP A O 1
ATOM 659 N N . VAL A 1 81 ? 5.831 -14.844 -25.218 1.00 57.41 81 VAL A N 1
ATOM 660 C CA . VAL A 1 81 ? 5.430 -13.524 -24.704 1.00 57.41 81 VAL A CA 1
ATOM 661 C C . VAL A 1 81 ? 3.930 -13.265 -24.857 1.00 57.41 81 VAL A C 1
ATOM 663 O O . VAL A 1 81 ? 3.257 -12.816 -23.925 1.00 57.41 81 VAL A O 1
ATOM 666 N N . ARG A 1 82 ? 3.365 -13.590 -26.027 1.00 59.03 82 ARG A N 1
ATOM 667 C CA . ARG A 1 82 ? 1.933 -13.386 -26.312 1.00 59.03 82 ARG A CA 1
ATOM 668 C C . ARG A 1 82 ? 1.028 -14.336 -25.534 1.00 59.03 82 ARG A C 1
ATOM 670 O O . ARG A 1 82 ? -0.090 -13.948 -25.188 1.00 59.03 82 ARG A O 1
ATOM 677 N N . ARG A 1 83 ? 1.486 -15.561 -25.266 1.00 57.84 83 ARG A N 1
ATOM 678 C CA . ARG A 1 83 ? 0.698 -16.583 -24.569 1.00 57.84 83 ARG A CA 1
ATOM 679 C C . ARG A 1 83 ? 0.600 -16.265 -23.081 1.00 57.84 83 ARG A C 1
ATOM 681 O O . ARG A 1 83 ? -0.509 -16.203 -22.552 1.00 57.84 83 ARG A O 1
ATOM 688 N N . TYR A 1 84 ? 1.726 -15.949 -22.445 1.00 60.69 84 TYR A N 1
ATOM 689 C CA . TYR A 1 84 ? 1.747 -15.555 -21.036 1.00 60.69 84 TYR A CA 1
ATOM 690 C C . TYR A 1 84 ? 1.023 -14.228 -20.791 1.00 60.69 84 TYR A C 1
ATOM 692 O O . TYR A 1 84 ? 0.304 -14.118 -19.805 1.00 60.69 84 TYR A O 1
ATOM 700 N N . LYS A 1 85 ? 1.086 -13.261 -21.719 1.00 58.84 85 LYS A N 1
ATOM 701 C CA . LYS A 1 85 ? 0.334 -11.999 -21.600 1.00 58.84 85 LYS A CA 1
ATOM 702 C C . LYS A 1 85 ? -1.184 -12.210 -21.552 1.00 58.84 85 LYS A C 1
ATOM 704 O O . LYS A 1 85 ? -1.857 -11.537 -20.780 1.00 58.84 85 LYS A O 1
ATOM 709 N N . LYS A 1 86 ? -1.728 -13.150 -22.337 1.00 61.56 86 LYS A N 1
ATOM 710 C CA . LYS A 1 86 ? -3.162 -13.493 -22.283 1.00 61.56 86 LYS A CA 1
ATOM 711 C C . LYS A 1 86 ? -3.528 -14.202 -20.980 1.00 61.56 86 LYS A C 1
ATOM 713 O O . LYS A 1 86 ? -4.538 -13.863 -20.378 1.00 61.56 86 LYS A O 1
ATOM 718 N N . ILE A 1 87 ? -2.696 -15.141 -20.532 1.00 61.69 87 ILE A N 1
ATOM 719 C CA . ILE A 1 87 ? -2.950 -15.919 -19.312 1.00 61.69 87 ILE A CA 1
ATOM 720 C C . ILE A 1 87 ? -2.860 -15.028 -18.062 1.00 61.69 87 ILE A C 1
ATOM 722 O O . ILE A 1 87 ? -3.745 -15.102 -17.216 1.00 61.69 87 ILE A O 1
ATOM 726 N N . ASN A 1 88 ? -1.876 -14.124 -17.975 1.00 62.16 88 ASN A N 1
ATOM 727 C CA . ASN A 1 88 ? -1.747 -13.192 -16.847 1.00 62.16 88 ASN A CA 1
ATOM 728 C C . ASN A 1 88 ? -2.852 -12.129 -16.824 1.00 62.16 88 ASN A C 1
ATOM 730 O O . ASN A 1 88 ? -3.286 -11.738 -15.746 1.00 62.16 88 ASN A O 1
ATOM 734 N N . LEU A 1 89 ? -3.333 -11.668 -17.987 1.00 65.12 89 LEU A N 1
ATOM 735 C CA . LEU A 1 89 ? -4.463 -10.734 -18.051 1.00 65.12 89 LEU A CA 1
ATOM 736 C C . LEU A 1 89 ? -5.745 -11.382 -17.504 1.00 65.12 89 LEU A C 1
ATOM 738 O O . LEU A 1 89 ? -6.487 -10.748 -16.762 1.00 65.12 89 LEU A O 1
ATOM 742 N N . ILE A 1 90 ? -5.978 -12.653 -17.846 1.00 66.25 90 ILE A N 1
ATOM 743 C CA . ILE A 1 90 ? -7.128 -13.422 -17.360 1.00 66.25 90 ILE A CA 1
ATOM 744 C C . ILE A 1 90 ? -6.964 -13.734 -15.868 1.00 66.25 90 ILE A C 1
ATOM 746 O O . ILE A 1 90 ? -7.893 -13.504 -15.106 1.00 66.25 90 ILE A O 1
ATOM 750 N N . GLY A 1 91 ? -5.782 -14.176 -15.429 1.00 56.34 91 GLY A N 1
ATOM 751 C CA . GLY A 1 91 ? -5.500 -14.425 -14.011 1.00 56.34 91 GLY A CA 1
ATOM 752 C C . GLY A 1 91 ? -5.649 -13.170 -13.147 1.00 56.34 91 GLY A C 1
ATOM 753 O O . GLY A 1 91 ? -6.280 -13.223 -12.095 1.00 56.34 91 GLY A O 1
ATOM 754 N N . GLY A 1 92 ? -5.158 -12.026 -13.633 1.00 57.41 92 GLY A N 1
ATOM 755 C CA . GLY A 1 92 ? -5.321 -10.727 -12.983 1.00 57.41 92 GLY A CA 1
ATOM 756 C C . GLY A 1 92 ? -6.787 -10.305 -12.888 1.00 57.41 92 GLY A C 1
ATOM 757 O O . GLY A 1 92 ? -7.249 -9.973 -11.801 1.00 57.41 92 GLY A O 1
ATOM 758 N N . ALA A 1 93 ? -7.542 -10.402 -13.986 1.00 59.84 93 ALA A N 1
ATOM 759 C CA . ALA A 1 93 ? -8.967 -10.072 -14.001 1.00 59.84 93 ALA A CA 1
ATOM 760 C C . ALA A 1 93 ? -9.796 -10.980 -13.074 1.00 59.84 93 ALA A C 1
ATOM 762 O O . ALA A 1 93 ? -10.672 -10.496 -12.360 1.00 59.84 93 ALA A O 1
ATOM 763 N N . VAL A 1 94 ? -9.497 -12.282 -13.035 1.00 58.34 94 VAL A N 1
ATOM 764 C CA . VAL A 1 94 ? -10.171 -13.242 -12.145 1.00 58.34 94 VAL A CA 1
ATOM 765 C C . VAL A 1 94 ? -9.841 -12.950 -10.680 1.00 58.34 94 VAL A C 1
ATOM 767 O O . VAL A 1 94 ? -10.748 -12.942 -9.857 1.00 58.34 94 VAL A O 1
ATOM 770 N N . SER A 1 95 ? -8.589 -12.610 -10.359 1.00 49.84 95 SER A N 1
ATOM 771 C CA . SER A 1 95 ? -8.191 -12.235 -8.992 1.00 49.84 95 SER A CA 1
ATOM 772 C C . SER A 1 95 ? -8.784 -10.913 -8.497 1.00 49.84 95 SER A C 1
ATOM 774 O O . SER A 1 95 ? -8.860 -10.701 -7.298 1.00 49.84 95 SER A O 1
ATOM 776 N N . THR A 1 96 ? -9.201 -10.020 -9.401 1.00 50.88 96 THR A N 1
ATOM 777 C CA . THR A 1 96 ? -9.905 -8.775 -9.045 1.00 50.88 96 THR A CA 1
ATOM 778 C C . THR A 1 96 ? -11.426 -8.929 -8.989 1.00 50.88 96 THR A C 1
ATOM 780 O O . THR A 1 96 ? -12.107 -7.984 -8.600 1.00 50.88 96 THR A O 1
ATOM 783 N N . SER A 1 97 ? -11.961 -10.075 -9.426 1.00 47.34 97 SER A N 1
ATOM 784 C CA . SER A 1 97 ? -13.407 -10.355 -9.499 1.00 47.34 97 SER A CA 1
ATOM 785 C C . SER A 1 97 ? -13.901 -11.313 -8.405 1.00 47.34 97 SER A C 1
ATOM 787 O O . SER A 1 97 ? -15.105 -11.554 -8.320 1.00 47.34 97 SER A O 1
ATOM 789 N N . ILE A 1 98 ? -12.979 -11.878 -7.621 1.00 41.38 98 ILE A N 1
ATOM 790 C CA . ILE A 1 98 ? -13.206 -12.709 -6.429 1.00 41.38 98 ILE A CA 1
ATOM 791 C C . ILE A 1 98 ? -12.760 -11.893 -5.220 1.00 41.38 98 ILE A C 1
ATOM 793 O O . ILE A 1 98 ? -13.502 -11.894 -4.217 1.00 41.38 98 ILE A O 1
#

pLDDT: mean 75.61, std 17.91, range [36.91, 96.25]

Radius of gyration: 18.69 Å; chains: 1; bounding box: 34×26×56 Å

Sequence (98 aa):
MRGSRIKDERIINEIQKFSTHGFMIVFVGFMVSLFVKVFILQWDIKYWLDTFVIVMAGCLYITVRSVKDGIYLLPSKEGDVRRYKKINLIGGAVSTSI